Protein AF-A0A441VEE3-F1 (afdb_monomer)

Structure (mmCIF, N/CA/C/O backbone):
data_AF-A0A441VEE3-F1
#
_entry.id   AF-A0A441VEE3-F1
#
loop_
_atom_site.group_PDB
_atom_site.id
_atom_site.type_symbol
_atom_site.label_atom_id
_atom_site.label_alt_id
_atom_site.label_comp_id
_atom_site.label_asym_id
_atom_site.label_entity_id
_atom_site.label_seq_id
_atom_site.pdbx_PDB_ins_code
_atom_site.Cartn_x
_atom_site.Cartn_y
_atom_site.Cartn_z
_atom_site.occupancy
_atom_site.B_iso_or_equiv
_atom_site.auth_seq_id
_atom_site.auth_comp_id
_atom_site.auth_asym_id
_atom_site.auth_atom_id
_atom_site.pdbx_PDB_model_num
ATOM 1 N N . THR A 1 1 ? -6.131 11.518 15.880 1.00 56.69 1 THR A N 1
ATOM 2 C CA . THR A 1 1 ? -6.949 10.880 14.824 1.00 56.69 1 THR A CA 1
ATOM 3 C C . THR A 1 1 ? -7.930 9.920 15.464 1.00 56.69 1 THR A C 1
ATOM 5 O O . THR A 1 1 ? -7.529 9.211 16.386 1.00 56.69 1 THR A O 1
ATOM 8 N N . LEU A 1 2 ? -9.183 9.912 15.007 1.00 81.31 2 LEU A N 1
ATOM 9 C CA . LEU A 1 2 ? -10.198 8.942 15.441 1.00 81.31 2 LEU A CA 1
ATOM 10 C C . LEU A 1 2 ? -9.945 7.553 14.830 1.00 81.31 2 LEU A C 1
ATOM 12 O O . LEU A 1 2 ? -10.246 6.549 15.450 1.00 81.31 2 LEU A O 1
ATOM 16 N N . THR A 1 3 ? -9.322 7.499 13.650 1.00 82.81 3 THR A N 1
ATOM 17 C CA . THR A 1 3 ? -9.042 6.251 12.934 1.00 82.81 3 THR A CA 1
ATOM 18 C C . THR A 1 3 ? -7.868 5.486 13.539 1.00 82.81 3 THR A C 1
ATOM 20 O O . THR A 1 3 ? -6.788 6.062 13.752 1.00 82.81 3 THR A O 1
ATOM 23 N N . ASP A 1 4 ? -8.079 4.189 13.763 1.00 87.38 4 ASP A N 1
ATOM 24 C CA . ASP A 1 4 ? -7.085 3.269 14.321 1.00 87.38 4 ASP A CA 1
ATOM 25 C C . ASP A 1 4 ? -6.228 2.588 13.254 1.00 87.38 4 ASP A C 1
ATOM 27 O O . ASP A 1 4 ? -5.049 2.336 13.502 1.00 87.38 4 ASP A O 1
ATOM 31 N N . SER A 1 5 ? -6.781 2.377 12.055 1.00 89.81 5 SER A N 1
ATOM 32 C CA . SER A 1 5 ? -6.068 1.808 10.910 1.00 89.81 5 SER A CA 1
ATOM 33 C C . SER A 1 5 ? -6.261 2.649 9.653 1.00 89.81 5 SER A C 1
ATOM 35 O O . SER A 1 5 ? -7.374 3.070 9.344 1.00 89.81 5 SER A O 1
ATOM 37 N N . ILE A 1 6 ? -5.172 2.899 8.929 1.00 91.56 6 ILE A N 1
ATOM 38 C CA . ILE A 1 6 ? -5.176 3.618 7.653 1.00 91.56 6 ILE A CA 1
ATOM 39 C C . ILE A 1 6 ? -4.463 2.743 6.631 1.00 91.56 6 ILE A C 1
ATOM 41 O O . ILE A 1 6 ? -3.270 2.468 6.767 1.00 91.56 6 ILE A O 1
ATOM 45 N N . ILE A 1 7 ? -5.203 2.328 5.608 1.00 91.44 7 ILE A N 1
ATOM 46 C CA . ILE A 1 7 ? -4.698 1.548 4.481 1.00 91.44 7 ILE A CA 1
ATOM 47 C C . ILE A 1 7 ? -4.739 2.447 3.253 1.00 91.44 7 ILE A C 1
ATOM 49 O O . ILE A 1 7 ? -5.763 3.066 2.964 1.00 91.44 7 ILE A O 1
ATOM 53 N N . LEU A 1 8 ? -3.620 2.522 2.543 1.00 90.81 8 LEU A N 1
ATOM 54 C CA . LEU A 1 8 ? -3.490 3.295 1.321 1.00 90.81 8 LEU A CA 1
ATOM 55 C C . LEU A 1 8 ? -3.419 2.346 0.127 1.00 90.81 8 LEU A C 1
ATOM 57 O O . LEU A 1 8 ? -2.602 1.425 0.104 1.00 90.81 8 LEU A O 1
ATOM 61 N N . LEU A 1 9 ? -4.264 2.605 -0.869 1.00 91.69 9 LEU A N 1
ATOM 62 C CA . LEU A 1 9 ? -4.236 1.948 -2.170 1.00 91.69 9 LEU A CA 1
ATOM 63 C C . LEU A 1 9 ? -3.748 2.954 -3.206 1.00 91.69 9 LEU A C 1
ATOM 65 O O . LEU A 1 9 ? -4.263 4.073 -3.273 1.00 91.69 9 LEU A O 1
ATOM 69 N N . ARG A 1 10 ? -2.766 2.569 -4.022 1.00 87.81 10 ARG A N 1
ATOM 70 C CA . ARG A 1 10 ? -2.237 3.444 -5.072 1.00 87.81 10 ARG A CA 1
ATOM 71 C C . ARG A 1 10 ? -1.840 2.666 -6.310 1.00 87.81 10 ARG A C 1
ATOM 73 O O . ARG A 1 10 ? -1.412 1.521 -6.225 1.00 87.81 10 ARG A O 1
ATOM 80 N N . TYR A 1 11 ? -1.936 3.316 -7.460 1.00 88.56 11 TYR A N 1
ATOM 81 C CA . TYR A 1 11 ? -1.313 2.822 -8.677 1.00 88.56 11 TYR A CA 1
ATOM 82 C C . TYR A 1 11 ? 0.173 3.171 -8.683 1.00 88.56 11 TYR A C 1
ATOM 84 O O . TYR A 1 11 ? 0.555 4.308 -8.408 1.00 88.56 11 TYR A O 1
ATOM 92 N N . ILE A 1 12 ? 0.99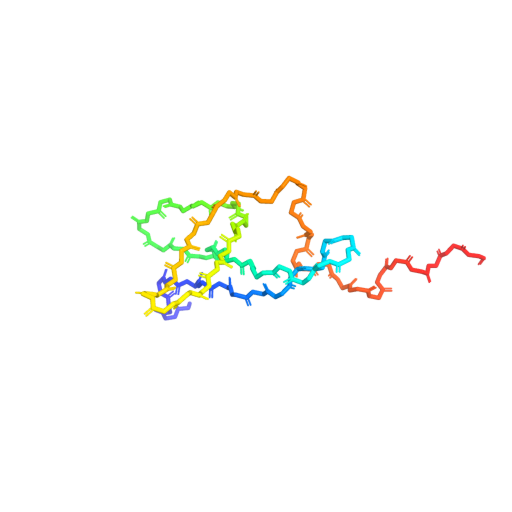5 2.177 -8.991 1.00 85.69 12 ILE A N 1
ATOM 93 C CA . ILE A 1 12 ? 2.443 2.279 -9.104 1.00 85.69 12 ILE A CA 1
ATOM 94 C C . ILE A 1 12 ? 2.810 1.903 -10.532 1.00 85.69 12 ILE A C 1
ATOM 96 O O . ILE A 1 12 ? 2.482 0.813 -11.003 1.00 85.69 12 ILE A O 1
ATOM 100 N N . GLN A 1 13 ? 3.476 2.822 -11.222 1.00 83.00 13 GLN A N 1
ATOM 101 C CA . GLN A 1 13 ? 3.991 2.571 -12.557 1.00 83.00 13 GLN A CA 1
ATOM 102 C C . GLN A 1 13 ? 5.346 1.874 -12.444 1.00 83.00 13 GLN A C 1
ATOM 104 O O . GLN A 1 13 ? 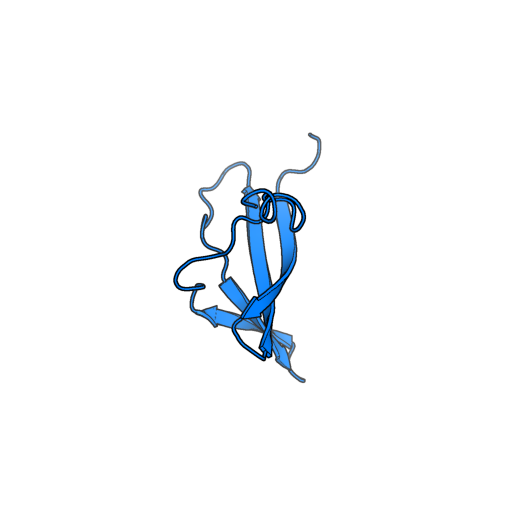6.320 2.463 -11.979 1.00 83.00 13 GLN A O 1
ATOM 109 N N . GLU A 1 14 ? 5.416 0.631 -12.906 1.00 80.38 14 GLU A N 1
ATOM 110 C CA . GLU A 1 14 ? 6.665 -0.114 -13.025 1.00 80.38 14 GLU A CA 1
ATOM 111 C C . GLU A 1 14 ? 6.964 -0.368 -14.491 1.00 80.38 14 GLU A C 1
ATOM 113 O O . GLU A 1 14 ? 6.273 -1.144 -15.155 1.00 80.38 14 GLU A O 1
ATOM 118 N N . ARG A 1 15 ? 8.035 0.261 -14.984 1.00 76.38 15 ARG A N 1
ATOM 119 C CA . ARG A 1 15 ? 8.493 0.178 -16.376 1.00 76.38 15 ARG A CA 1
ATOM 120 C C . ARG A 1 15 ? 7.368 0.541 -17.362 1.00 76.38 15 ARG A C 1
ATOM 122 O O . ARG A 1 15 ? 7.244 1.701 -17.730 1.00 76.38 15 ARG A O 1
ATOM 129 N N . HIS A 1 16 ? 6.547 -0.438 -17.743 1.00 81.19 16 HIS A N 1
ATOM 130 C CA . HIS A 1 16 ? 5.483 -0.339 -18.748 1.00 81.19 16 HIS A CA 1
ATOM 131 C C . HIS A 1 16 ? 4.134 -0.900 -18.261 1.00 81.19 16 HIS A C 1
ATOM 133 O O . HIS A 1 16 ? 3.211 -1.049 -19.058 1.00 81.19 16 HIS A O 1
ATOM 139 N N . LEU A 1 17 ? 4.012 -1.244 -16.974 1.00 83.81 17 LEU A N 1
ATOM 140 C CA . LEU A 1 17 ? 2.798 -1.810 -16.388 1.00 83.81 17 LEU A CA 1
ATOM 141 C C . LEU A 1 17 ? 2.324 -0.964 -15.205 1.00 83.81 17 LEU A C 1
ATOM 143 O O . LEU A 1 17 ? 3.119 -0.473 -14.402 1.00 83.81 17 LEU A O 1
ATOM 147 N N . MET A 1 18 ? 1.004 -0.811 -15.103 1.00 86.56 18 MET A N 1
ATOM 148 C CA . MET A 1 18 ? 0.350 -0.156 -13.973 1.00 86.56 18 MET A CA 1
ATOM 149 C C . MET A 1 18 ? -0.020 -1.210 -12.937 1.00 86.56 18 MET A C 1
ATOM 151 O O . MET A 1 18 ? -1.032 -1.903 -13.063 1.00 86.56 18 MET A O 1
ATOM 155 N N . ASN A 1 19 ? 0.805 -1.314 -11.904 1.00 89.06 19 ASN A N 1
ATOM 156 C CA . ASN A 1 19 ? 0.566 -2.195 -10.775 1.00 89.06 19 ASN A CA 1
ATOM 157 C C . ASN A 1 19 ? -0.278 -1.477 -9.722 1.00 89.06 19 ASN A C 1
ATOM 159 O O . ASN A 1 19 ? -0.266 -0.250 -9.610 1.00 89.06 19 ASN A O 1
ATOM 163 N N . ARG A 1 20 ? -1.031 -2.242 -8.933 1.00 90.94 20 ARG A N 1
ATOM 164 C CA . ARG A 1 20 ? -1.770 -1.709 -7.785 1.00 90.94 20 ARG A CA 1
ATOM 165 C C . ARG A 1 20 ? -1.021 -2.098 -6.521 1.00 90.94 20 ARG A C 1
ATOM 167 O O . ARG A 1 20 ? -0.689 -3.266 -6.333 1.00 90.94 20 ARG A O 1
ATOM 174 N N . GLY A 1 21 ? -0.721 -1.108 -5.694 1.00 91.75 21 GLY A N 1
ATOM 175 C CA . GLY A 1 21 ? -0.018 -1.258 -4.434 1.00 91.75 21 GLY A CA 1
ATOM 176 C C . GLY A 1 21 ? -0.928 -0.987 -3.247 1.00 91.75 21 GLY A C 1
ATOM 177 O O . GLY A 1 21 ? -1.750 -0.068 -3.283 1.00 91.75 21 GLY A O 1
ATOM 178 N N . ILE A 1 22 ? -0.762 -1.784 -2.199 1.00 92.44 22 ILE A N 1
ATOM 179 C CA . ILE A 1 22 ? -1.391 -1.612 -0.893 1.00 92.44 22 ILE A CA 1
ATOM 180 C C . ILE A 1 22 ? -0.302 -1.415 0.158 1.00 92.44 22 ILE A C 1
ATOM 182 O O . ILE A 1 22 ? 0.718 -2.106 0.141 1.00 92.44 22 ILE A O 1
ATOM 186 N N . MET A 1 23 ? -0.515 -0.472 1.072 1.00 91.50 23 MET A N 1
ATOM 187 C CA . MET A 1 23 ? 0.334 -0.305 2.249 1.00 91.50 23 MET A CA 1
ATOM 188 C C . MET A 1 23 ? -0.487 0.092 3.471 1.00 91.50 23 MET A C 1
ATOM 190 O O . MET A 1 23 ? -1.510 0.774 3.360 1.00 91.50 23 MET A O 1
ATOM 194 N N . VAL A 1 24 ? -0.011 -0.298 4.648 1.00 91.56 24 VAL A N 1
ATOM 195 C CA . VAL A 1 24 ? -0.577 0.157 5.915 1.00 91.56 24 VAL A CA 1
ATOM 196 C C . VAL A 1 24 ? 0.202 1.393 6.349 1.00 91.56 24 VAL A C 1
ATOM 198 O O . VAL A 1 24 ? 1.386 1.315 6.646 1.00 91.56 24 VAL A O 1
ATOM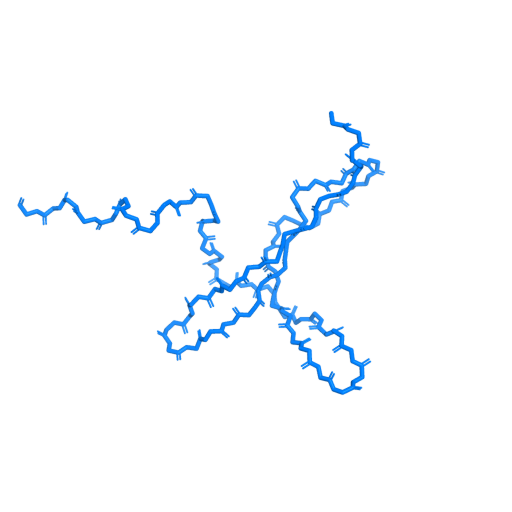 201 N N . LEU A 1 25 ? -0.456 2.551 6.353 1.00 89.44 25 LEU A N 1
ATOM 202 C CA . LEU A 1 25 ? 0.161 3.811 6.776 1.00 89.44 25 LEU A CA 1
ATOM 203 C C . LEU A 1 25 ? 0.166 3.950 8.301 1.00 89.44 25 LEU A C 1
ATOM 205 O O . LEU A 1 25 ? 1.025 4.607 8.888 1.00 89.44 25 LEU A O 1
ATOM 209 N N . LYS A 1 26 ? -0.851 3.381 8.946 1.00 89.19 26 LYS A N 1
ATOM 210 C CA . LYS A 1 26 ? -1.025 3.441 10.391 1.00 89.19 26 LYS A CA 1
ATOM 211 C C . LYS A 1 26 ? -1.823 2.241 10.863 1.00 89.19 26 LYS A C 1
ATOM 213 O O . LYS A 1 26 ? -2.858 1.936 10.281 1.00 89.19 26 LYS A O 1
ATOM 218 N N . MET A 1 27 ? -1.385 1.648 11.966 1.00 90.00 27 MET A N 1
ATOM 219 C CA . MET A 1 27 ? -2.145 0.680 12.747 1.00 90.00 27 MET A CA 1
ATOM 220 C C . MET A 1 27 ? -1.864 0.947 14.228 1.00 90.00 27 MET A C 1
ATOM 222 O O . MET A 1 27 ? -0.705 1.062 14.628 1.00 90.00 27 MET A O 1
ATOM 226 N N . ARG A 1 28 ? -2.906 1.134 15.041 1.00 86.75 28 ARG A N 1
ATOM 227 C CA . ARG A 1 28 ? -2.784 1.246 16.502 1.00 86.75 28 ARG A CA 1
ATOM 228 C C . ARG A 1 28 ? -2.922 -0.129 17.144 1.00 86.75 28 ARG A C 1
ATOM 230 O O . ARG A 1 28 ? -3.816 -0.882 16.783 1.00 86.75 28 ARG A O 1
ATOM 237 N N . GLY A 1 29 ? -2.071 -0.420 18.125 1.00 86.75 29 GLY A N 1
ATOM 238 C CA . GLY A 1 29 ? -2.151 -1.658 18.908 1.00 86.75 29 GLY A CA 1
ATOM 239 C C . GLY A 1 29 ? -1.524 -2.890 18.248 1.00 86.75 29 GLY A C 1
ATOM 240 O O . GLY A 1 29 ? -1.569 -3.959 18.841 1.00 86.75 29 GLY A O 1
ATOM 241 N N . SER A 1 30 ? -0.913 -2.750 17.069 1.00 87.94 30 SER A N 1
ATOM 242 C CA . SER A 1 30 ? -0.122 -3.804 16.430 1.00 87.94 30 SER A CA 1
ATOM 243 C C . SER A 1 30 ? 0.968 -3.198 15.554 1.00 87.94 30 SER A C 1
ATOM 245 O O . SER A 1 30 ? 0.805 -2.109 14.992 1.00 87.94 30 SER A O 1
ATOM 247 N N . GLU A 1 31 ? 2.074 -3.924 15.414 1.00 84.81 31 GLU A N 1
ATOM 248 C CA . GLU A 1 31 ? 3.000 -3.677 14.318 1.00 84.81 31 GLU A CA 1
ATOM 249 C C . GLU A 1 31 ? 2.313 -3.991 12.986 1.00 84.81 31 GLU A C 1
ATOM 251 O O . GLU A 1 31 ? 1.411 -4.830 12.907 1.00 84.81 31 GLU A O 1
ATOM 256 N N . HIS A 1 32 ? 2.714 -3.273 11.944 1.00 87.62 32 HIS A N 1
ATOM 257 C CA . HIS A 1 32 ? 2.235 -3.485 10.588 1.00 87.62 32 HIS A CA 1
ATOM 258 C C . HIS A 1 32 ? 3.412 -3.481 9.626 1.00 87.62 32 HIS A C 1
ATOM 260 O O . HIS A 1 32 ? 4.455 -2.873 9.890 1.00 87.62 32 HIS A O 1
ATOM 266 N N . ASP A 1 33 ? 3.216 -4.157 8.501 1.00 84.81 33 ASP A N 1
ATOM 267 C CA . ASP A 1 33 ? 4.192 -4.184 7.427 1.00 84.81 33 ASP A CA 1
ATOM 268 C C . ASP A 1 33 ? 4.357 -2.776 6.834 1.00 84.81 33 ASP A C 1
ATOM 270 O O . ASP A 1 33 ? 3.382 -2.126 6.447 1.00 84.81 33 ASP A O 1
ATOM 274 N N . LYS A 1 34 ? 5.606 -2.304 6.802 1.00 84.00 34 LYS A N 1
ATOM 275 C CA . LYS A 1 34 ? 5.989 -0.997 6.249 1.00 84.00 34 LYS A CA 1
ATOM 276 C C . LYS A 1 34 ? 6.272 -1.077 4.749 1.00 84.00 34 LYS A C 1
ATOM 278 O O . LYS A 1 34 ? 6.525 -0.051 4.121 1.00 84.00 34 LYS A O 1
ATOM 283 N N . GLN A 1 35 ? 6.268 -2.282 4.182 1.00 86.62 35 GLN A N 1
ATOM 284 C CA . GLN A 1 35 ? 6.446 -2.494 2.758 1.00 86.62 35 GLN A CA 1
ATOM 285 C C . GLN A 1 35 ? 5.147 -2.215 2.003 1.00 86.62 35 GLN A C 1
ATOM 287 O O . GLN A 1 35 ? 4.039 -2.468 2.478 1.00 86.62 35 GLN A O 1
ATOM 292 N N . ILE A 1 36 ? 5.299 -1.722 0.779 1.00 88.25 36 ILE A N 1
ATOM 293 C CA . ILE A 1 36 ? 4.205 -1.700 -0.182 1.00 88.25 36 ILE A CA 1
ATOM 294 C C . ILE A 1 36 ? 4.149 -3.081 -0.825 1.00 88.25 36 ILE A C 1
ATOM 296 O O . ILE A 1 36 ? 5.175 -3.593 -1.284 1.00 88.25 36 ILE A O 1
ATOM 300 N N . ARG A 1 37 ? 2.957 -3.671 -0.887 1.00 90.62 37 ARG A N 1
ATOM 301 C CA . ARG A 1 37 ? 2.721 -4.966 -1.535 1.00 90.62 37 ARG A CA 1
ATOM 302 C C . ARG A 1 37 ? 1.879 -4.801 -2.780 1.00 90.62 37 ARG A C 1
ATOM 304 O O . ARG A 1 37 ? 0.986 -3.954 -2.823 1.00 90.62 37 ARG A O 1
ATOM 311 N N . ARG A 1 38 ? 2.148 -5.621 -3.793 1.00 91.00 38 ARG A N 1
ATOM 312 C CA . ARG A 1 38 ? 1.277 -5.705 -4.966 1.00 91.00 38 ARG A CA 1
ATOM 313 C C . ARG A 1 38 ? -0.037 -6.354 -4.572 1.00 91.00 38 ARG A C 1
ATOM 315 O O . ARG A 1 38 ? -0.045 -7.307 -3.800 1.00 91.00 38 ARG A O 1
ATOM 322 N N . PHE A 1 39 ? -1.137 -5.872 -5.130 1.00 92.56 39 PHE A N 1
ATOM 323 C CA . PHE A 1 39 ? -2.397 -6.594 -5.070 1.00 92.56 39 PHE A CA 1
ATOM 324 C C . PHE A 1 39 ? -3.024 -6.709 -6.454 1.00 92.56 39 PHE A C 1
ATOM 326 O O . PHE A 1 39 ? -2.928 -5.809 -7.293 1.00 92.56 39 PHE A O 1
ATOM 333 N N . THR A 1 40 ? -3.688 -7.833 -6.683 1.00 90.88 40 THR A N 1
ATOM 334 C CA . THR A 1 40 ? -4.516 -8.073 -7.865 1.00 90.88 40 THR A CA 1
ATOM 335 C C . THR A 1 40 ? -5.952 -8.304 -7.417 1.00 90.88 40 THR A C 1
ATOM 337 O O . THR A 1 40 ? -6.196 -8.686 -6.275 1.00 90.88 40 THR A O 1
ATOM 340 N N . ILE A 1 41 ? -6.912 -7.988 -8.282 1.00 91.56 41 ILE A N 1
ATOM 341 C CA . ILE A 1 41 ? -8.325 -8.279 -8.034 1.00 91.56 41 ILE A CA 1
ATOM 342 C C . ILE A 1 41 ? -8.772 -9.206 -9.155 1.00 91.56 41 ILE A C 1
ATOM 344 O O . ILE A 1 41 ? -8.684 -8.820 -10.323 1.00 91.56 41 ILE A O 1
ATOM 348 N N . ASP A 1 42 ? -9.215 -10.404 -8.796 1.00 90.56 42 ASP A N 1
ATOM 349 C CA . ASP A 1 42 ? -9.784 -11.387 -9.712 1.00 90.56 42 ASP A CA 1
ATOM 350 C C . ASP A 1 42 ? -11.278 -11.621 -9.409 1.00 90.56 42 ASP A C 1
ATOM 352 O O . ASP A 1 42 ? -11.895 -10.879 -8.643 1.00 90.56 42 ASP A O 1
ATOM 356 N N . GLY A 1 43 ? -11.883 -12.640 -10.026 1.00 92.81 43 GLY A N 1
ATOM 357 C CA . GLY A 1 43 ? -13.295 -12.982 -9.805 1.00 92.81 43 GLY A CA 1
ATOM 358 C C . GLY A 1 43 ? -13.619 -13.541 -8.411 1.00 92.81 43 GLY A C 1
ATOM 359 O O . GLY A 1 43 ? -14.793 -13.687 -8.083 1.00 92.81 43 GLY A O 1
ATOM 360 N N . THR A 1 44 ? -12.608 -13.856 -7.599 1.00 93.00 44 THR A N 1
ATOM 361 C CA . THR A 1 44 ? -12.739 -14.392 -6.233 1.00 93.00 44 THR A CA 1
ATOM 362 C C . THR A 1 44 ? -12.419 -13.358 -5.153 1.00 93.00 44 THR A C 1
ATOM 364 O O . THR A 1 44 ? -12.800 -13.548 -3.999 1.00 93.00 44 THR A O 1
ATOM 367 N N . GLY A 1 45 ? -11.774 -12.246 -5.514 1.00 92.19 45 GLY A N 1
ATOM 368 C CA . GLY A 1 45 ? -11.527 -11.128 -4.612 1.00 92.19 45 GLY A CA 1
ATOM 369 C C . GLY A 1 45 ? -10.149 -10.502 -4.793 1.00 92.19 45 GLY A C 1
ATOM 370 O O . GLY A 1 45 ? -9.601 -10.459 -5.892 1.00 92.19 45 GLY A O 1
ATOM 371 N N . MET A 1 46 ? -9.615 -9.952 -3.701 1.00 91.25 46 MET A N 1
ATOM 372 C CA . MET A 1 46 ? -8.303 -9.306 -3.669 1.00 91.25 46 MET A CA 1
ATOM 373 C C . MET A 1 46 ? -7.226 -10.296 -3.224 1.00 91.25 46 MET A C 1
ATOM 375 O O . MET A 1 46 ? -7.314 -10.856 -2.134 1.00 91.25 46 MET A O 1
ATOM 379 N N . HIS A 1 47 ? -6.170 -10.416 -4.023 1.00 92.06 47 HIS A N 1
ATOM 380 C CA . HIS A 1 47 ? -4.995 -11.227 -3.715 1.00 92.06 47 HIS A CA 1
ATOM 381 C C . HIS A 1 47 ? -3.784 -10.334 -3.495 1.00 92.06 47 HIS A C 1
ATOM 383 O O . HIS A 1 47 ? -3.419 -9.555 -4.379 1.00 92.06 47 HIS A O 1
ATOM 389 N N . LEU A 1 48 ? -3.157 -10.455 -2.324 1.00 90.75 48 LEU A N 1
ATOM 390 C CA . LEU A 1 48 ? -1.861 -9.840 -2.049 1.00 90.75 48 LEU A CA 1
ATOM 391 C C . LEU A 1 48 ? -0.751 -10.702 -2.653 1.00 90.75 48 LEU A C 1
ATOM 393 O O . LEU A 1 48 ? -0.689 -11.904 -2.413 1.00 90.75 48 LEU A O 1
ATOM 397 N N . GLY A 1 49 ? 0.125 -10.064 -3.416 1.00 88.12 49 GLY A N 1
ATOM 398 C CA . GLY A 1 49 ? 1.341 -10.660 -3.943 1.00 88.12 49 GLY A CA 1
ATOM 399 C C . GLY A 1 49 ? 2.582 -10.192 -3.189 1.00 88.12 49 GLY A C 1
ATOM 400 O O . GLY A 1 49 ? 2.532 -9.752 -2.036 1.00 88.12 49 GLY A O 1
ATOM 401 N N . GLU A 1 50 ? 3.706 -10.266 -3.891 1.00 88.94 50 GLU A N 1
ATOM 402 C CA . GLU A 1 50 ? 5.012 -9.913 -3.349 1.00 88.94 50 GLU A CA 1
ATOM 403 C C . GLU A 1 50 ? 5.172 -8.400 -3.099 1.00 88.94 50 GLU A C 1
ATOM 405 O O . GLU A 1 50 ? 4.549 -7.575 -3.794 1.00 88.94 50 GLU A O 1
ATOM 410 N N . PRO A 1 51 ? 6.042 -8.019 -2.144 1.00 87.56 51 PRO A N 1
ATOM 411 C CA . PRO A 1 51 ? 6.515 -6.648 -1.989 1.00 87.56 51 PRO A CA 1
ATOM 412 C C . PRO A 1 51 ? 7.099 -6.077 -3.292 1.00 87.56 51 PRO A C 1
ATOM 414 O O . PRO A 1 51 ? 7.502 -6.810 -4.199 1.00 87.56 51 PRO A O 1
ATOM 417 N N . PHE A 1 52 ? 7.130 -4.750 -3.396 1.00 82.75 52 PHE A N 1
ATOM 418 C CA . PHE A 1 52 ? 7.837 -4.067 -4.481 1.00 82.75 52 PHE A CA 1
ATOM 419 C C . PHE A 1 52 ? 9.338 -3.956 -4.159 1.00 82.75 52 PHE A C 1
ATOM 421 O O . PHE A 1 52 ? 9.707 -3.365 -3.140 1.00 82.75 52 PHE A O 1
ATOM 428 N N . ASP A 1 53 ? 10.199 -4.456 -5.049 1.00 71.06 53 ASP A N 1
ATOM 429 C CA . ASP A 1 53 ? 11.654 -4.281 -4.965 1.00 71.06 53 A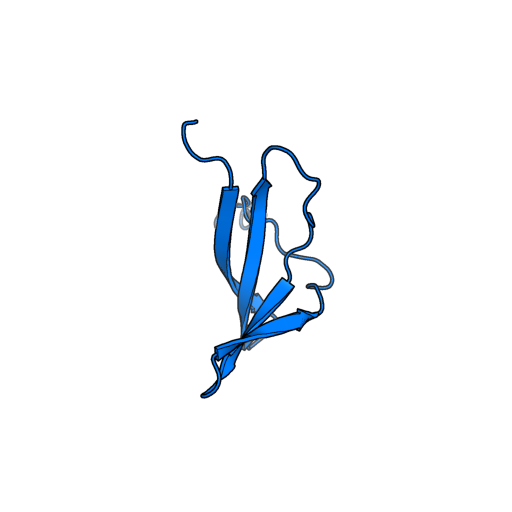SP A CA 1
ATOM 430 C C . 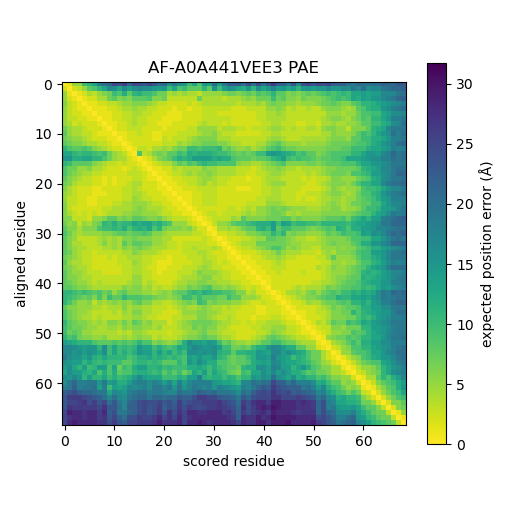ASP A 1 53 ? 12.017 -2.833 -5.330 1.00 71.06 53 ASP A C 1
ATOM 432 O O . ASP A 1 53 ? 12.071 -2.461 -6.501 1.00 71.06 53 ASP A O 1
ATOM 436 N N . GLY A 1 54 ? 12.212 -1.983 -4.318 1.00 68.00 54 GLY A N 1
ATOM 437 C CA . GLY A 1 54 ? 12.416 -0.544 -4.520 1.00 68.00 54 GLY A CA 1
ATOM 438 C C . GLY A 1 54 ? 11.103 0.230 -4.619 1.00 68.00 54 GLY A C 1
ATOM 439 O O . GLY A 1 54 ? 10.907 1.014 -5.546 1.00 68.00 54 GLY A O 1
ATOM 440 N N . ALA A 1 55 ? 10.200 -0.011 -3.662 1.00 61.09 55 ALA A N 1
ATOM 441 C CA . ALA A 1 55 ? 8.951 0.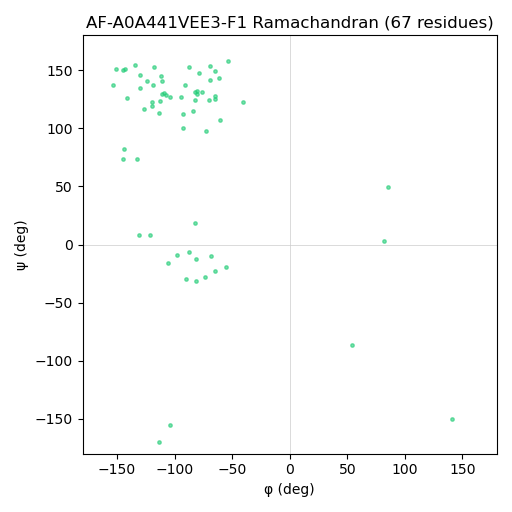723 -3.506 1.00 61.09 55 ALA A CA 1
ATOM 442 C C . ALA A 1 55 ? 9.152 2.237 -3.744 1.00 61.09 55 ALA A C 1
ATOM 444 O O . ALA A 1 55 ? 9.980 2.852 -3.064 1.00 61.09 55 ALA A O 1
ATOM 445 N N . PRO A 1 56 ? 8.424 2.847 -4.701 1.00 64.75 56 PRO A N 1
ATOM 446 C CA . PRO A 1 56 ? 8.549 4.271 -4.962 1.00 64.75 56 PRO A CA 1
ATOM 447 C C . PRO A 1 56 ? 8.149 5.056 -3.717 1.00 64.75 56 PRO A C 1
ATOM 449 O O . PRO A 1 56 ? 7.218 4.674 -3.004 1.00 64.75 56 PRO A O 1
ATOM 452 N N . ASP A 1 57 ? 8.842 6.165 -3.473 1.00 69.38 57 ASP A N 1
ATOM 453 C CA . ASP A 1 57 ? 8.493 7.067 -2.385 1.00 69.38 57 ASP A CA 1
ATOM 454 C C . ASP A 1 57 ? 7.072 7.595 -2.615 1.00 69.38 57 ASP A C 1
ATOM 456 O O . ASP A 1 57 ? 6.804 8.391 -3.516 1.00 69.38 57 ASP A O 1
ATOM 460 N N . VAL A 1 58 ? 6.138 7.096 -1.808 1.00 68.12 58 VAL A N 1
ATOM 461 C CA . VAL A 1 58 ? 4.706 7.376 -1.942 1.00 68.12 58 VAL A CA 1
ATOM 462 C C . VAL A 1 58 ? 4.406 8.853 -1.692 1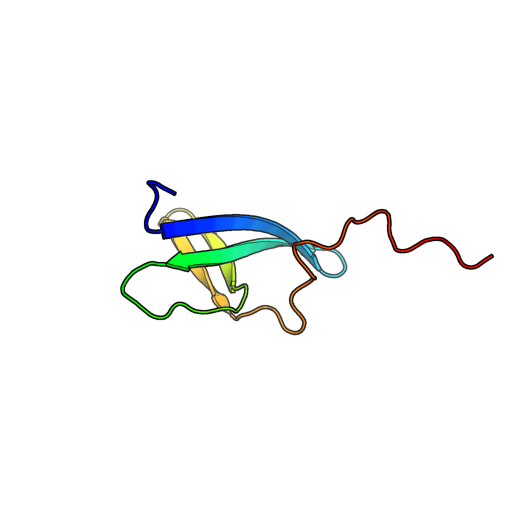.00 68.12 58 VAL A C 1
ATOM 464 O O . VAL A 1 58 ? 3.405 9.371 -2.194 1.00 68.12 58 VAL A O 1
ATOM 467 N N . PHE A 1 59 ? 5.286 9.540 -0.966 1.00 70.06 59 PHE A N 1
ATOM 468 C CA . PHE A 1 59 ? 5.147 10.949 -0.623 1.00 70.06 59 PHE A CA 1
ATOM 469 C C . PHE A 1 59 ? 5.948 11.865 -1.545 1.00 70.06 59 PHE A C 1
ATOM 471 O O . PHE A 1 59 ? 5.752 13.080 -1.499 1.00 70.06 59 PHE A O 1
ATOM 478 N N . ARG A 1 60 ? 6.810 11.312 -2.406 1.00 68.50 60 ARG A N 1
ATOM 479 C CA . ARG A 1 60 ? 7.533 12.104 -3.395 1.00 68.50 60 ARG A CA 1
ATOM 480 C C . ARG A 1 60 ? 6.567 12.600 -4.463 1.00 68.50 60 ARG A C 1
ATOM 482 O O . ARG A 1 60 ? 5.868 11.827 -5.118 1.00 68.50 60 ARG A O 1
ATOM 489 N N . ASP A 1 61 ? 6.562 13.913 -4.642 1.00 63.69 61 ASP A N 1
ATOM 490 C CA . ASP A 1 61 ? 5.859 14.570 -5.733 1.00 63.69 61 ASP A CA 1
ATOM 491 C C . ASP A 1 61 ? 6.489 14.147 -7.079 1.00 63.69 61 ASP A C 1
ATOM 493 O O . ASP A 1 61 ? 7.714 14.268 -7.234 1.00 63.69 61 ASP A O 1
ATOM 497 N N . PRO A 1 62 ? 5.705 13.658 -8.063 1.00 61.41 62 PRO A N 1
ATOM 498 C CA . PRO A 1 62 ? 6.212 13.372 -9.406 1.00 61.41 62 PRO A CA 1
ATOM 499 C C . PRO A 1 62 ? 6.890 14.581 -10.082 1.00 61.41 62 PRO A C 1
ATOM 501 O O . PRO A 1 62 ? 7.695 14.379 -10.990 1.00 61.41 62 PRO A O 1
ATOM 504 N N . ALA A 1 63 ? 6.633 15.818 -9.635 1.00 61.38 63 ALA A N 1
ATOM 505 C CA . ALA A 1 63 ? 7.238 17.031 -10.190 1.00 61.38 63 ALA A CA 1
ATOM 506 C C . ALA A 1 63 ? 8.657 17.354 -9.666 1.00 61.38 63 ALA A C 1
ATOM 508 O O . ALA A 1 63 ? 9.356 18.177 -10.255 1.00 61.38 63 ALA A O 1
ATOM 509 N N . ALA A 1 64 ? 9.143 16.703 -8.603 1.00 58.81 64 ALA A N 1
ATOM 510 C CA . ALA A 1 64 ? 10.411 17.069 -7.949 1.00 58.81 64 ALA A CA 1
ATOM 511 C C . ALA A 1 64 ? 11.685 16.508 -8.632 1.00 58.81 64 ALA A C 1
ATOM 513 O O . ALA A 1 64 ? 12.735 16.383 -7.995 1.00 58.81 64 ALA A O 1
ATOM 514 N N . GLY A 1 65 ? 11.600 16.091 -9.901 1.00 56.81 65 GLY A N 1
ATOM 515 C CA . GLY A 1 65 ? 12.657 15.363 -10.619 1.00 56.81 65 GLY A CA 1
ATOM 516 C C . GLY A 1 65 ? 13.195 16.009 -11.899 1.00 56.81 65 GLY A C 1
ATOM 517 O O . GLY A 1 65 ? 13.964 15.356 -12.593 1.00 56.81 65 GLY A O 1
ATOM 518 N N . SER A 1 66 ? 12.826 17.250 -12.228 1.00 57.94 66 SER A N 1
ATOM 519 C CA . SER A 1 66 ? 13.313 17.935 -13.437 1.00 57.94 66 SER A CA 1
ATOM 520 C C . SER A 1 66 ? 13.791 19.355 -13.127 1.00 57.94 66 SER A C 1
ATOM 522 O O . SER A 1 66 ? 13.139 20.335 -13.473 1.00 57.94 66 SER A O 1
ATOM 524 N N . SER A 1 67 ? 14.949 19.468 -12.482 1.00 55.31 67 SER A N 1
ATOM 525 C CA . SER A 1 67 ? 15.750 20.696 -12.517 1.00 55.31 67 SER A CA 1
ATOM 526 C C . SER A 1 67 ? 17.229 20.332 -12.500 1.00 55.31 67 SER A C 1
ATOM 528 O O . SER A 1 67 ? 17.909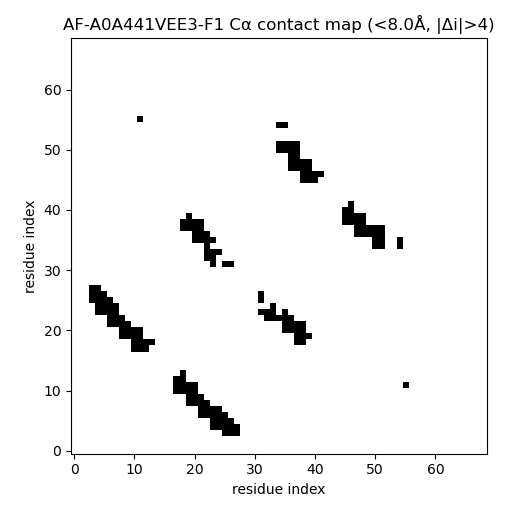 20.458 -11.484 1.00 55.31 67 SER A O 1
ATOM 530 N N . ALA A 1 68 ? 17.705 19.840 -13.637 1.00 50.41 68 ALA A N 1
ATOM 531 C CA . ALA A 1 68 ? 19.117 19.846 -13.988 1.00 50.41 68 ALA A CA 1
ATOM 532 C C . ALA A 1 68 ? 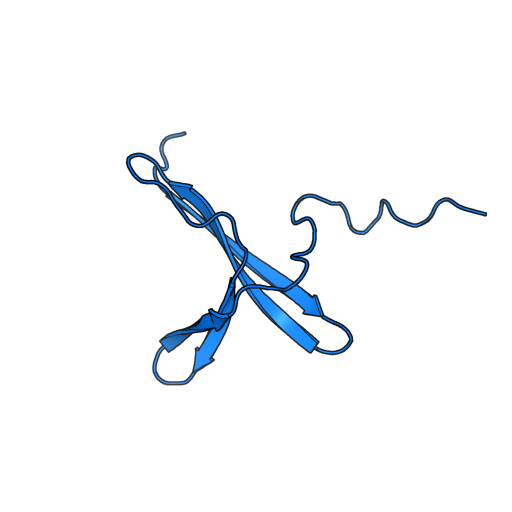19.218 20.079 -15.502 1.00 50.41 68 ALA A C 1
ATOM 534 O O . ALA A 1 68 ? 19.298 19.134 -16.285 1.00 50.41 68 ALA A O 1
ATOM 535 N N . ALA A 1 69 ? 19.131 21.352 -15.882 1.00 40.31 69 ALA A N 1
ATOM 536 C CA . ALA A 1 69 ? 19.655 21.917 -17.119 1.00 40.31 69 ALA A CA 1
ATOM 537 C C . ALA A 1 69 ? 20.113 23.343 -16.804 1.00 40.31 69 ALA A C 1
ATOM 539 O O . ALA A 1 69 ? 19.337 24.052 -16.121 1.00 40.31 69 ALA A O 1
#

Nearest PDB structures (foldseek):
  3k0e-assembly1_C  TM=9.464E-01  e=3.923E-04  Synechococcus elongatus PCC 7942 = FACHB-805
  7v3x-assembly2_G  TM=9.340E-01  e=4.971E-04  Synechococcus elongatus PCC 7942 = FACHB-805
  7s66-assembly1_A  TM=9.286E-01  e=4.971E-04  Synechococcus elongatus
  2dr3-assembly1_C  TM=9.265E-01  e=3.506E-03  Pyrococcus horikoshii OT3
  8fwi-assembly1_A  TM=8.871E-01  e=7.135E-03  Cereibacter sphaeroides KD131

Solvent-accessible surface area (backbone atoms only — not comparable to full-atom values): 4650 Å² total; per-residue (Å²): 126,94,73,55,66,42,75,48,77,44,82,42,82,53,100,89,46,83,41,40,31,39,32,55,80,42,57,67,96,50,90,72,62,84,60,44,24,32,44,50,76,60,101,89,45,81,44,79,57,62,65,51,92,78,61,74,67,86,83,59,61,89,77,82,78,80,87,87,129

pLDDT: mean 81.22, std 12.86, range [40.31, 93.0]

Sequence (69 aa):
TLTDSIILLRYIQERHLMNRGIMVLKMRGSEHDKQIRRFTIDGTGMHLGEPFDGAPDVFRDPAAGSSAA

Secondary structure (DSSP, 8-state):
---SEEEEEEEEEETTEEEEEEEEEEESSS----S-EEEEEETTEEEEEEEPTT---TTS-TTTT----

Radius of gyration: 14.62 Å; Cα contacts (8 Å, |Δi|>4): 92; chains: 1; bounding box: 33×36×38 Å

Mean predicted aligned error: 8.62 Å

Foldseek 3Di:
DPDQWDKDWDWDDDPHDTWIWIATPHHPPDDGDRFIWTWDQDPVGIDTDGTDPCPPDPPDDPPPPDDDD